Protein AF-A0A526PPH7-F1 (afdb_monomer_lite)

Sequence (96 aa):
ILATLTGEWDRRSVILWTLVFFVLGNVVAALSSSFELLLIARMIMALSSGLFAATAQGTAVALVDDHHRARAIAVVVGGTTVAVAVGAPLGALVAA

Radius of gyration: 16.82 Å; chains: 1; bounding box: 35×42×42 Å

pLDDT: mean 85.4, std 13.24, range [36.97, 95.44]

Secondary structure (DSSP, 8-state):
-HHHHSS-S-HHHHHHHHHHHHHHHHHHHHT--SHHHHHHHHHHHHHHHHHHHHHHHHHHHHTS-GGGHHHHHHHHHHHHHHHHHHHHHHHHHHH-

Structure (mmCIF, N/CA/C/O backbone):
data_AF-A0A526PPH7-F1
#
_entry.id   AF-A0A526PPH7-F1
#
loop_
_atom_site.group_PDB
_atom_site.id
_atom_site.type_symbol
_atom_site.label_atom_id
_atom_site.label_alt_id
_atom_site.label_comp_id
_atom_site.label_asym_id
_atom_site.label_entity_id
_atom_site.label_seq_id
_atom_site.pdbx_PDB_ins_code
_atom_site.Cartn_x
_atom_site.Cartn_y
_atom_site.Cartn_z
_atom_site.occupancy
_atom_site.B_iso_or_equiv
_atom_site.auth_seq_id
_atom_site.auth_comp_id
_atom_site.auth_asym_id
_atom_site.auth_atom_id
_atom_site.pdbx_PDB_model_num
ATOM 1 N N . ILE A 1 1 ? -13.440 25.769 15.609 1.00 49.66 1 ILE A N 1
ATOM 2 C CA . ILE A 1 1 ? -12.408 26.553 14.887 1.00 49.66 1 ILE A CA 1
ATOM 3 C C . ILE A 1 1 ? -11.080 25.794 14.819 1.00 49.66 1 ILE A C 1
ATOM 5 O O . ILE A 1 1 ? -10.638 25.528 13.716 1.00 49.66 1 ILE A O 1
ATOM 9 N N . LEU A 1 2 ? -10.497 25.325 15.935 1.00 36.97 2 LEU A N 1
ATOM 10 C CA . LEU A 1 2 ? -9.312 24.446 15.874 1.00 36.97 2 LEU A CA 1
ATOM 11 C C . LEU A 1 2 ? -9.624 23.055 15.279 1.00 36.97 2 LEU A C 1
ATOM 13 O O . LEU A 1 2 ? -8.955 22.658 14.344 1.00 36.97 2 LEU A O 1
ATOM 17 N N . ALA A 1 3 ? -10.693 22.346 15.654 1.00 45.56 3 ALA A N 1
ATOM 18 C CA . ALA A 1 3 ? -11.034 21.062 14.999 1.00 45.56 3 ALA A CA 1
ATOM 19 C C . ALA A 1 3 ? -11.384 21.182 13.494 1.00 45.56 3 ALA A C 1
ATOM 21 O O . ALA A 1 3 ? -11.243 20.224 12.746 1.00 45.56 3 ALA A O 1
ATOM 22 N N . THR A 1 4 ? -11.808 22.369 13.052 1.00 53.59 4 THR A N 1
ATOM 23 C CA . THR A 1 4 ? -12.167 22.669 11.656 1.00 53.59 4 THR A CA 1
ATOM 24 C C . THR A 1 4 ? -10.998 23.206 10.826 1.00 53.59 4 THR A C 1
ATOM 26 O O . THR A 1 4 ? -11.092 23.163 9.615 1.00 53.59 4 THR A O 1
ATOM 29 N N . LEU A 1 5 ? -9.921 23.701 11.457 1.00 47.00 5 LEU A N 1
ATOM 30 C CA . LEU A 1 5 ? -8.688 24.170 10.792 1.00 47.00 5 LEU A CA 1
ATOM 31 C C . LEU A 1 5 ? -7.500 23.206 10.972 1.00 47.00 5 LEU A C 1
ATOM 33 O O . LEU A 1 5 ? -6.519 23.282 10.245 1.00 47.00 5 LEU A O 1
ATOM 37 N N . THR A 1 6 ? -7.561 22.304 11.957 1.00 45.66 6 THR A N 1
ATOM 38 C CA . THR A 1 6 ? -6.479 21.352 12.296 1.00 45.66 6 THR A CA 1
ATOM 39 C C . THR A 1 6 ? -6.805 19.919 11.846 1.00 45.66 6 THR A C 1
ATOM 41 O O . THR A 1 6 ? -6.043 18.998 12.123 1.00 45.66 6 THR A O 1
ATOM 44 N N . GLY A 1 7 ? -7.939 19.712 11.166 1.00 47.22 7 GLY A N 1
ATOM 45 C CA . GLY A 1 7 ? -8.388 18.406 10.663 1.00 47.22 7 GLY A CA 1
ATOM 46 C C . GLY A 1 7 ? -7.869 18.035 9.266 1.00 47.22 7 GLY A C 1
ATOM 47 O O . GLY A 1 7 ? -8.162 16.945 8.787 1.00 47.22 7 GLY A O 1
ATOM 48 N N . GLU A 1 8 ? -7.112 18.922 8.610 1.00 50.78 8 GLU A N 1
ATOM 49 C CA . GLU A 1 8 ? -6.904 18.917 7.151 1.00 50.78 8 GLU A CA 1
ATOM 50 C C . GLU A 1 8 ? -5.528 18.436 6.667 1.00 50.78 8 GLU A C 1
ATOM 52 O O . GLU A 1 8 ? -5.234 18.515 5.476 1.00 50.78 8 GLU A O 1
ATOM 57 N N . TRP A 1 9 ? -4.700 17.823 7.518 1.00 51.84 9 TRP A N 1
ATOM 58 C CA . TRP A 1 9 ? -3.828 16.766 6.985 1.00 51.84 9 TRP A CA 1
ATOM 59 C C . TRP A 1 9 ? -4.672 15.505 6.903 1.00 51.84 9 TRP A C 1
ATOM 61 O O . TRP A 1 9 ? -4.579 14.601 7.733 1.00 51.84 9 TRP A O 1
ATOM 71 N N . ASP A 1 10 ? -5.586 15.534 5.933 1.00 67.25 10 ASP A N 1
ATOM 72 C CA . ASP A 1 10 ? -6.562 14.495 5.670 1.00 67.25 10 ASP A CA 1
ATOM 73 C C . ASP A 1 10 ? -5.781 13.182 5.577 1.00 67.25 10 ASP A C 1
ATOM 75 O O . ASP A 1 10 ? -4.936 13.002 4.697 1.00 67.25 10 ASP A O 1
ATOM 79 N N . ARG A 1 11 ? -5.956 12.281 6.549 1.00 69.25 11 ARG A N 1
ATOM 80 C CA . ARG A 1 11 ? -5.206 11.010 6.607 1.00 69.25 11 ARG A CA 1
ATOM 81 C C . ARG A 1 11 ? -5.345 10.252 5.287 1.00 69.25 11 ARG A C 1
ATOM 83 O O . ARG A 1 11 ? -4.424 9.564 4.853 1.00 69.25 11 ARG A O 1
ATOM 90 N N . ARG A 1 12 ? -6.473 10.476 4.611 1.00 73.44 12 ARG A N 1
ATOM 91 C CA . ARG A 1 12 ? -6.751 10.073 3.241 1.00 73.44 12 ARG A CA 1
ATOM 92 C C . ARG A 1 12 ? -5.751 10.641 2.232 1.00 73.44 12 ARG A C 1
ATOM 94 O O . ARG A 1 12 ? -5.229 9.876 1.432 1.00 73.44 12 ARG A O 1
ATOM 101 N N . SER A 1 13 ? -5.447 11.935 2.278 1.00 80.38 13 SER A N 1
ATOM 102 C CA . SER A 1 13 ? -4.444 12.575 1.420 1.00 80.38 13 SER A CA 1
ATOM 103 C C . SER A 1 13 ? -3.052 11.993 1.636 1.00 80.38 13 SER A C 1
ATOM 105 O O . SER A 1 13 ? -2.361 11.739 0.658 1.00 80.38 13 SER A O 1
ATOM 107 N N . VAL A 1 14 ? -2.637 11.702 2.874 1.00 84.44 14 VAL A N 1
ATOM 108 C CA . VAL A 1 14 ? -1.317 11.080 3.114 1.00 84.44 14 VAL A CA 1
ATOM 109 C C . VAL A 1 14 ? -1.258 9.655 2.552 1.00 84.44 14 VAL A C 1
ATOM 111 O O . VAL A 1 14 ? -0.281 9.283 1.900 1.00 84.44 14 VAL A O 1
ATOM 114 N N . ILE A 1 15 ? -2.320 8.869 2.741 1.00 85.38 15 ILE A N 1
ATOM 115 C CA . ILE A 1 15 ? -2.441 7.525 2.155 1.00 85.38 15 ILE A CA 1
ATOM 116 C C . ILE A 1 15 ? -2.415 7.592 0.619 1.00 85.38 15 ILE A C 1
ATOM 118 O O . ILE A 1 15 ? -1.731 6.804 -0.028 1.00 85.38 15 ILE A O 1
ATOM 122 N N . LEU A 1 16 ? -3.113 8.558 0.020 1.00 88.62 16 LEU A N 1
ATOM 123 C CA . LEU A 1 16 ? -3.111 8.754 -1.430 1.00 88.62 16 LEU A CA 1
ATOM 124 C C . LEU A 1 16 ? -1.735 9.180 -1.945 1.00 88.62 16 LEU A C 1
ATOM 126 O O . LEU A 1 16 ? -1.250 8.601 -2.911 1.00 88.62 16 LEU A O 1
ATOM 130 N N . TRP A 1 17 ? -1.078 10.140 -1.291 1.00 90.06 17 TRP A N 1
ATOM 131 C CA . TRP A 1 17 ? 0.259 10.583 -1.683 1.00 90.06 17 TRP A CA 1
ATOM 132 C C . TRP A 1 17 ? 1.275 9.451 -1.594 1.00 90.06 17 TRP A C 1
ATOM 134 O O . TRP A 1 17 ? 2.023 9.233 -2.542 1.00 90.06 17 TRP A O 1
ATOM 144 N N . THR A 1 18 ? 1.276 8.691 -0.500 1.00 89.31 18 THR A N 1
ATOM 145 C CA . THR A 1 18 ? 2.166 7.528 -0.357 1.00 89.31 18 THR A CA 1
ATOM 146 C C . THR A 1 18 ? 1.909 6.473 -1.423 1.00 89.31 18 THR A C 1
ATOM 148 O O . THR A 1 18 ? 2.866 5.938 -1.978 1.00 89.31 18 THR A O 1
ATOM 151 N N . LEU A 1 19 ? 0.649 6.224 -1.786 1.00 90.69 19 LEU A N 1
ATOM 152 C CA . LEU A 1 19 ? 0.314 5.320 -2.884 1.00 90.69 19 LEU A CA 1
ATOM 153 C C . LEU A 1 19 ? 0.821 5.849 -4.236 1.00 90.69 19 LEU A C 1
ATOM 155 O O . LEU A 1 19 ? 1.419 5.095 -5.000 1.00 90.69 19 LEU A O 1
ATOM 159 N N . VAL A 1 20 ? 0.639 7.143 -4.515 1.00 93.06 20 VAL A N 1
ATOM 160 C CA . VAL A 1 20 ? 1.128 7.790 -5.744 1.00 93.06 20 VAL A CA 1
ATOM 161 C C . VAL A 1 20 ? 2.650 7.698 -5.835 1.00 93.06 20 VAL A C 1
ATOM 163 O O . VAL A 1 20 ? 3.169 7.234 -6.849 1.00 93.06 20 VAL A O 1
ATOM 166 N N . PHE A 1 21 ? 3.377 8.068 -4.778 1.00 91.62 21 PHE A N 1
ATOM 167 C CA . PHE A 1 21 ? 4.838 7.959 -4.755 1.00 91.62 21 PHE A CA 1
ATOM 168 C C . PHE A 1 21 ? 5.314 6.511 -4.881 1.00 91.62 21 PHE A C 1
ATOM 170 O O . PHE A 1 21 ? 6.305 6.251 -5.564 1.00 91.62 21 PHE A O 1
ATOM 177 N N . PHE A 1 22 ? 4.595 5.558 -4.287 1.00 90.12 22 PHE A N 1
ATOM 178 C CA . PHE A 1 22 ? 4.912 4.143 -4.423 1.00 90.12 22 PHE A CA 1
ATOM 179 C C . PHE A 1 22 ? 4.753 3.656 -5.869 1.00 90.12 22 PHE A C 1
ATOM 181 O O . PHE A 1 22 ? 5.653 2.997 -6.395 1.00 90.12 22 PHE A O 1
ATOM 188 N N . VAL A 1 23 ? 3.652 4.011 -6.539 1.00 92.00 23 VAL A N 1
ATOM 189 C CA . VAL A 1 23 ? 3.430 3.671 -7.954 1.00 92.00 23 VAL A CA 1
ATOM 190 C C . VAL A 1 23 ? 4.485 4.330 -8.837 1.00 92.00 23 VAL A C 1
ATOM 192 O O . VAL A 1 23 ? 5.096 3.648 -9.656 1.00 92.00 23 VAL A O 1
ATOM 195 N N . LEU A 1 24 ? 4.763 5.621 -8.637 1.00 92.00 24 LEU A N 1
ATOM 196 C CA . LEU A 1 24 ? 5.804 6.330 -9.385 1.00 92.00 24 LEU A CA 1
ATOM 197 C C . LEU A 1 24 ? 7.175 5.673 -9.201 1.00 92.00 24 LEU A C 1
ATOM 199 O O . LEU A 1 24 ? 7.874 5.447 -10.184 1.00 92.00 24 LEU A O 1
ATOM 203 N N . GLY A 1 25 ? 7.539 5.299 -7.973 1.00 89.94 25 GLY A N 1
ATOM 204 C CA . GLY A 1 25 ? 8.778 4.575 -7.697 1.00 89.94 25 GLY A CA 1
ATOM 205 C C . GLY A 1 25 ? 8.859 3.236 -8.439 1.00 89.94 25 GLY A C 1
ATOM 206 O O . GLY A 1 25 ? 9.902 2.922 -9.009 1.00 89.94 25 GLY A O 1
ATOM 207 N N . ASN A 1 26 ? 7.760 2.480 -8.509 1.00 90.31 26 ASN A N 1
ATOM 208 C CA . ASN A 1 26 ? 7.711 1.228 -9.272 1.00 90.31 26 ASN A CA 1
ATOM 209 C C . ASN A 1 26 ? 7.827 1.461 -10.787 1.00 90.31 26 ASN A C 1
ATOM 211 O O . ASN A 1 26 ? 8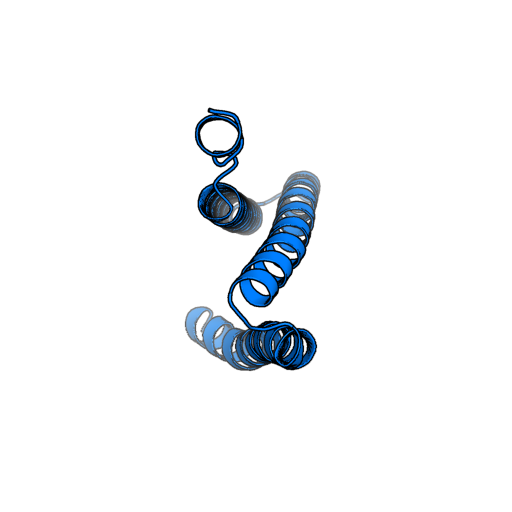.532 0.712 -11.455 1.00 90.31 26 ASN A O 1
ATOM 215 N N . VAL A 1 27 ? 7.198 2.507 -11.331 1.00 91.81 27 VAL A N 1
ATOM 216 C CA . VAL A 1 27 ? 7.319 2.870 -12.757 1.00 91.81 27 VAL A CA 1
ATOM 217 C C . VAL A 1 27 ? 8.753 3.276 -13.097 1.00 91.81 27 VAL A C 1
ATOM 219 O O . VAL A 1 27 ? 9.305 2.809 -14.091 1.00 91.81 27 VAL A O 1
ATOM 222 N N . VAL A 1 28 ? 9.387 4.095 -12.252 1.00 90.00 28 VAL A N 1
ATOM 223 C CA . VAL A 1 28 ? 10.796 4.476 -12.426 1.00 90.00 28 VAL A CA 1
ATOM 224 C C . VAL A 1 28 ? 11.697 3.245 -12.349 1.00 90.00 28 VAL A C 1
ATOM 226 O O . VAL A 1 28 ? 12.597 3.109 -13.170 1.00 90.00 28 VAL A O 1
ATOM 229 N N . ALA A 1 29 ? 11.442 2.322 -11.416 1.00 89.00 29 ALA A N 1
ATOM 230 C CA . ALA A 1 29 ? 12.186 1.067 -11.330 1.00 89.00 29 ALA A CA 1
ATOM 231 C C . ALA A 1 29 ? 11.990 0.188 -12.578 1.00 89.00 29 ALA A C 1
ATOM 233 O O . ALA A 1 29 ? 12.966 -0.361 -13.086 1.00 89.00 29 ALA A O 1
ATOM 234 N N . ALA A 1 30 ? 10.769 0.102 -13.111 1.00 88.19 30 ALA A N 1
ATOM 235 C CA . ALA A 1 30 ? 10.463 -0.670 -14.316 1.00 88.19 30 ALA A CA 1
ATOM 236 C C . ALA A 1 30 ? 11.149 -0.108 -15.573 1.00 88.19 30 ALA A C 1
ATOM 238 O O . ALA A 1 30 ? 11.552 -0.870 -16.446 1.00 88.19 30 ALA A O 1
ATOM 239 N N . LEU A 1 31 ? 11.308 1.216 -15.654 1.00 89.69 31 LEU A N 1
ATOM 240 C CA . LEU A 1 31 ? 12.000 1.902 -16.751 1.00 89.69 31 LEU A CA 1
ATOM 241 C C . LEU A 1 31 ? 13.505 2.086 -16.495 1.00 89.69 31 LEU A C 1
ATOM 243 O O . LEU A 1 31 ? 14.207 2.645 -17.340 1.00 89.69 31 LEU A O 1
ATOM 247 N N . SER A 1 32 ? 14.012 1.665 -15.332 1.00 87.69 32 SER A N 1
ATOM 248 C CA . SER A 1 32 ? 15.409 1.893 -14.968 1.00 87.69 32 SER A CA 1
ATOM 249 C C . SER A 1 32 ? 16.345 0.999 -15.779 1.00 87.69 32 SER A C 1
ATOM 251 O O . SER A 1 32 ? 16.216 -0.221 -15.810 1.00 87.69 32 SER A O 1
ATOM 253 N N . SER A 1 33 ? 17.325 1.629 -16.421 1.00 84.56 33 SER A N 1
ATOM 254 C CA . SER A 1 33 ? 18.425 0.969 -17.131 1.00 84.56 33 SER A CA 1
ATOM 255 C C . SER A 1 33 ? 19.772 1.145 -16.419 1.00 84.56 33 SER A C 1
ATOM 257 O O . SER A 1 33 ? 20.767 0.546 -16.822 1.00 84.56 33 SER A O 1
ATOM 259 N N . SER A 1 34 ? 19.810 1.945 -15.345 1.00 90.44 34 SER A N 1
ATOM 260 C CA . SER A 1 34 ? 21.004 2.233 -14.551 1.00 90.44 34 SER A CA 1
ATOM 261 C C . SER A 1 34 ? 20.775 1.992 -13.056 1.00 90.44 34 SER A C 1
ATOM 263 O O . SER A 1 34 ? 19.687 2.208 -12.515 1.00 90.44 34 SER A O 1
ATOM 265 N N . PHE A 1 35 ? 21.835 1.551 -12.373 1.00 89.88 35 PHE A N 1
ATOM 266 C CA . PHE A 1 35 ? 21.803 1.212 -10.948 1.00 89.88 35 PHE A CA 1
ATOM 267 C C . PHE A 1 35 ? 21.452 2.411 -10.055 1.00 89.88 35 PHE A C 1
ATOM 269 O O . PHE A 1 35 ? 20.690 2.269 -9.101 1.00 89.88 35 PHE A O 1
ATOM 276 N N . GLU A 1 36 ? 21.954 3.603 -10.388 1.00 90.31 36 GLU A N 1
ATOM 277 C CA . GLU A 1 36 ? 21.664 4.835 -9.644 1.00 90.31 36 GLU A CA 1
ATOM 278 C C . GLU A 1 36 ? 20.170 5.178 -9.667 1.00 90.31 36 GLU A C 1
ATOM 280 O O . GLU A 1 36 ? 19.585 5.499 -8.630 1.00 90.31 36 GLU A O 1
ATOM 285 N N . LEU A 1 37 ? 19.524 5.040 -10.830 1.00 88.69 37 LEU A N 1
ATOM 286 C CA . LEU A 1 37 ? 18.096 5.316 -10.978 1.00 88.69 37 LEU A CA 1
ATOM 287 C C . LEU A 1 37 ? 17.254 4.313 -10.177 1.00 88.69 37 LEU A C 1
ATOM 289 O O . LEU A 1 37 ? 16.295 4.695 -9.503 1.00 88.69 37 LEU A O 1
ATOM 293 N N . LEU A 1 38 ? 17.652 3.038 -10.195 1.00 91.81 38 LEU A N 1
ATOM 294 C CA . LEU A 1 38 ? 17.011 1.983 -9.412 1.00 91.81 38 LEU A CA 1
ATOM 295 C C . LEU A 1 38 ? 17.157 2.222 -7.899 1.00 91.81 38 LEU A C 1
ATOM 297 O O . LEU A 1 38 ? 16.206 1.997 -7.145 1.00 91.81 38 LEU A O 1
ATOM 301 N N . LEU A 1 39 ? 18.318 2.708 -7.448 1.00 94.06 39 LEU A N 1
ATOM 302 C CA . LEU A 1 39 ? 18.550 3.074 -6.048 1.00 94.06 39 LEU A CA 1
ATOM 303 C C . LEU A 1 39 ? 17.644 4.223 -5.599 1.00 94.06 39 LEU A C 1
ATOM 305 O O . LEU A 1 39 ? 17.011 4.126 -4.545 1.00 94.06 39 LEU A O 1
ATOM 309 N N . ILE A 1 40 ? 17.533 5.283 -6.403 1.00 91.00 40 ILE A N 1
ATOM 310 C CA . ILE A 1 40 ? 16.643 6.415 -6.105 1.00 91.00 40 ILE A CA 1
ATOM 311 C C . ILE A 1 40 ? 15.188 5.937 -6.034 1.00 91.00 40 ILE A C 1
ATOM 313 O O . ILE A 1 40 ? 14.482 6.238 -5.068 1.00 91.00 40 ILE A O 1
ATOM 317 N N . ALA A 1 41 ? 14.756 5.125 -7.002 1.00 92.19 41 ALA A N 1
ATOM 318 C CA . ALA A 1 41 ? 13.422 4.535 -7.007 1.00 92.19 41 ALA A CA 1
ATOM 319 C C . ALA A 1 41 ? 13.158 3.704 -5.738 1.00 92.19 41 ALA A C 1
ATOM 321 O O . ALA A 1 41 ? 12.096 3.819 -5.122 1.00 92.19 41 ALA A O 1
ATOM 322 N N . ARG A 1 42 ? 14.144 2.913 -5.293 1.00 92.00 42 ARG A N 1
ATOM 323 C CA . ARG A 1 42 ? 14.073 2.136 -4.046 1.00 92.00 42 ARG A CA 1
ATOM 324 C C . ARG A 1 42 ? 13.939 3.008 -2.810 1.00 92.00 42 ARG A C 1
ATOM 326 O O . ARG A 1 42 ? 13.141 2.660 -1.942 1.00 92.00 42 ARG A O 1
ATOM 333 N N . MET A 1 43 ? 14.652 4.129 -2.736 1.00 93.12 43 MET A N 1
ATOM 334 C CA . MET A 1 43 ? 14.500 5.060 -1.615 1.00 93.12 43 MET A CA 1
ATOM 335 C C . MET A 1 43 ? 13.087 5.647 -1.564 1.00 93.12 43 MET A C 1
ATOM 337 O O . MET A 1 43 ? 12.463 5.638 -0.504 1.00 93.12 43 MET A O 1
ATOM 341 N N . ILE A 1 44 ? 12.543 6.071 -2.709 1.00 91.50 44 ILE A N 1
ATOM 342 C CA . ILE A 1 44 ? 11.174 6.604 -2.794 1.00 91.50 44 ILE A CA 1
ATOM 343 C C . ILE A 1 44 ? 10.155 5.544 -2.360 1.00 91.50 44 ILE A C 1
ATOM 345 O O . ILE A 1 44 ? 9.280 5.823 -1.535 1.00 91.50 44 ILE A O 1
ATOM 349 N N . MET A 1 45 ? 10.283 4.314 -2.866 1.00 92.19 45 MET A N 1
ATOM 350 C CA . MET A 1 45 ? 9.392 3.208 -2.505 1.00 92.19 45 MET A CA 1
ATOM 351 C C . MET A 1 45 ? 9.479 2.863 -1.013 1.00 92.19 45 MET A C 1
ATOM 353 O O . MET A 1 45 ? 8.443 2.691 -0.369 1.00 92.19 45 MET A O 1
ATOM 357 N N . ALA A 1 46 ? 10.689 2.804 -0.448 1.00 92.25 46 ALA A N 1
ATOM 358 C CA . ALA A 1 46 ? 10.904 2.502 0.965 1.00 92.25 46 ALA A CA 1
ATOM 359 C C . ALA A 1 46 ? 10.246 3.554 1.869 1.00 92.25 46 ALA A C 1
ATOM 361 O O . ALA A 1 46 ? 9.453 3.197 2.744 1.00 92.25 46 ALA A O 1
ATOM 362 N N . LEU A 1 47 ? 10.492 4.841 1.601 1.00 92.38 47 LEU A N 1
ATOM 363 C CA . LEU A 1 47 ? 9.892 5.951 2.348 1.00 92.38 47 LEU A CA 1
ATOM 364 C C . LEU A 1 47 ? 8.361 5.934 2.261 1.00 92.38 47 LEU A C 1
ATOM 366 O O . LEU A 1 47 ? 7.675 6.040 3.279 1.00 92.38 47 LEU A O 1
ATOM 370 N N . SER A 1 48 ? 7.829 5.733 1.054 1.00 91.25 48 SER A N 1
ATOM 371 C CA . SER A 1 48 ? 6.383 5.682 0.808 1.00 91.25 48 SER A CA 1
ATOM 372 C C . SER A 1 48 ? 5.720 4.530 1.559 1.00 91.25 48 SER A C 1
ATOM 374 O O . SER A 1 48 ? 4.686 4.725 2.195 1.00 91.25 48 SER A O 1
ATOM 376 N N . SER A 1 49 ? 6.339 3.345 1.541 1.00 89.12 49 SER A N 1
ATOM 377 C CA . SER A 1 49 ? 5.815 2.160 2.228 1.00 89.12 49 SER A CA 1
ATOM 378 C C . SER A 1 49 ? 5.783 2.326 3.752 1.00 89.12 49 SER A C 1
ATOM 380 O O . SER A 1 49 ? 4.798 1.948 4.387 1.00 89.12 49 SER A O 1
ATOM 382 N N . GLY A 1 50 ? 6.809 2.954 4.340 1.00 88.62 50 GLY A N 1
ATOM 383 C CA . GLY A 1 50 ? 6.862 3.219 5.779 1.00 88.62 50 GLY A CA 1
ATOM 384 C C . GLY A 1 50 ? 5.790 4.215 6.223 1.00 88.62 50 GLY A C 1
ATOM 385 O O . GLY A 1 50 ? 5.077 3.969 7.199 1.00 88.62 50 GLY A O 1
ATOM 386 N N . LEU A 1 51 ? 5.622 5.307 5.471 1.00 89.06 51 LEU A N 1
ATOM 387 C CA . LEU A 1 51 ? 4.603 6.315 5.766 1.00 89.06 51 LEU A CA 1
ATOM 388 C C . LEU A 1 51 ? 3.182 5.762 5.572 1.00 89.06 51 LEU A C 1
ATOM 390 O O . LEU A 1 51 ? 2.301 6.032 6.393 1.00 89.06 51 LEU A O 1
ATOM 394 N N . PHE A 1 52 ? 2.967 4.933 4.546 1.00 88.50 52 PHE A N 1
ATOM 395 C CA . PHE A 1 52 ? 1.706 4.219 4.346 1.00 88.50 52 PHE A CA 1
ATOM 396 C C . 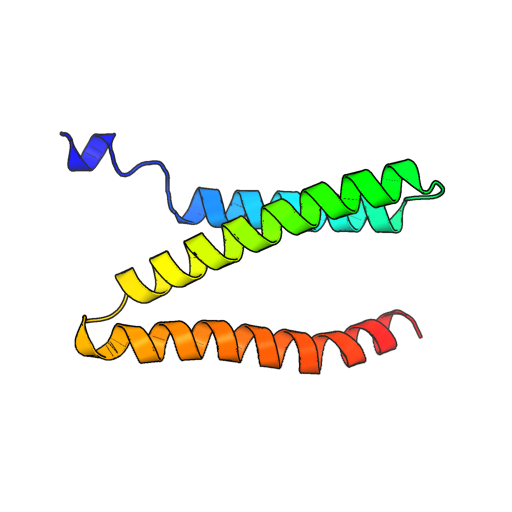PHE A 1 52 ? 1.397 3.295 5.527 1.00 88.50 52 PHE A C 1
ATOM 398 O O . PHE A 1 52 ? 0.307 3.368 6.082 1.00 88.50 52 PHE A O 1
ATOM 405 N N . ALA A 1 53 ? 2.350 2.466 5.966 1.00 88.00 53 ALA A N 1
ATOM 406 C CA . ALA A 1 53 ? 2.126 1.531 7.069 1.00 88.00 53 ALA A CA 1
ATOM 407 C C . ALA A 1 53 ? 1.750 2.257 8.374 1.00 88.00 53 ALA A C 1
ATOM 409 O O . ALA A 1 53 ? 0.758 1.899 9.013 1.00 88.00 53 ALA A O 1
ATOM 410 N N . ALA A 1 54 ? 2.485 3.316 8.730 1.00 86.81 54 ALA A N 1
ATOM 411 C CA . ALA A 1 54 ? 2.212 4.106 9.930 1.00 86.81 54 ALA A CA 1
ATOM 412 C C . ALA A 1 54 ? 0.831 4.785 9.880 1.00 86.81 54 ALA A C 1
ATOM 414 O O . ALA A 1 54 ? 0.062 4.726 10.844 1.00 86.81 54 ALA A O 1
ATOM 415 N N . THR A 1 55 ? 0.483 5.402 8.746 1.00 87.69 55 THR A N 1
ATOM 416 C CA . THR A 1 55 ? -0.808 6.091 8.584 1.00 87.69 55 THR A CA 1
ATOM 417 C C . THR A 1 55 ? -1.987 5.133 8.455 1.00 87.69 55 THR A C 1
ATOM 419 O O . THR A 1 55 ? -3.042 5.402 9.031 1.00 87.69 55 THR A O 1
ATOM 422 N N . ALA A 1 56 ? -1.822 4.000 7.773 1.00 86.75 56 ALA A N 1
ATOM 423 C CA . ALA A 1 56 ? -2.848 2.971 7.643 1.00 86.75 56 ALA A CA 1
ATOM 424 C C . ALA A 1 56 ? -3.168 2.330 8.999 1.00 86.75 56 ALA A C 1
ATOM 426 O O . ALA A 1 56 ? -4.337 2.263 9.378 1.00 86.75 56 ALA A O 1
ATOM 427 N N . GLN A 1 57 ? -2.148 1.932 9.770 1.00 88.12 57 GLN A N 1
ATOM 428 C CA . GLN A 1 57 ? -2.353 1.385 11.115 1.00 88.12 57 GLN A CA 1
ATOM 429 C C . GLN A 1 57 ? -2.982 2.418 12.053 1.00 88.12 57 GLN A C 1
ATOM 431 O O . GLN A 1 57 ? -3.963 2.111 12.730 1.00 88.12 57 GLN A O 1
ATOM 436 N N . GLY A 1 58 ? -2.479 3.658 12.051 1.00 86.75 58 GLY A N 1
ATOM 437 C CA . GLY A 1 58 ? -3.049 4.742 12.854 1.00 86.75 58 GLY A CA 1
ATOM 438 C C . GLY A 1 58 ? -4.504 5.060 12.489 1.00 86.75 58 GLY A C 1
ATOM 439 O O . GLY A 1 58 ? -5.320 5.330 13.370 1.00 86.75 58 GLY A O 1
ATOM 440 N N . THR A 1 59 ? -4.856 4.977 11.204 1.00 87.31 59 THR A N 1
ATOM 441 C CA . THR A 1 59 ? -6.233 5.182 10.729 1.00 87.31 59 THR A CA 1
ATOM 442 C C . THR A 1 59 ? -7.140 4.017 11.114 1.00 87.31 59 THR A C 1
ATOM 444 O O . THR A 1 59 ? -8.236 4.257 11.611 1.00 87.31 59 THR A O 1
ATOM 447 N N . ALA A 1 60 ? -6.683 2.771 10.963 1.00 87.62 60 ALA A N 1
ATOM 448 C CA . ALA A 1 60 ? -7.443 1.585 11.357 1.00 87.62 60 ALA A CA 1
ATOM 449 C C . ALA A 1 60 ? -7.736 1.566 12.865 1.00 87.62 60 ALA A C 1
ATOM 451 O O . ALA A 1 60 ? -8.858 1.288 13.276 1.00 87.62 60 ALA A O 1
ATOM 452 N N . VAL A 1 61 ? -6.744 1.923 13.686 1.00 90.81 61 VAL A N 1
ATOM 453 C CA . VAL A 1 61 ? -6.886 2.040 15.145 1.00 90.81 61 VAL A CA 1
ATOM 454 C C . VAL A 1 61 ? -7.852 3.158 15.538 1.00 90.81 61 VAL A C 1
ATOM 456 O O . VAL A 1 61 ? -8.572 3.013 16.517 1.00 90.81 61 VAL A O 1
ATOM 459 N N . ALA A 1 62 ? -7.898 4.256 14.782 1.00 87.44 62 ALA A N 1
ATOM 460 C CA . ALA A 1 62 ? -8.820 5.360 15.046 1.00 87.44 62 ALA A CA 1
ATOM 461 C C . ALA A 1 62 ? -10.278 5.069 14.647 1.00 87.44 62 ALA A C 1
ATOM 463 O O . ALA A 1 62 ? -11.161 5.833 15.024 1.00 87.44 62 ALA A O 1
ATOM 464 N N . LEU A 1 63 ? -10.525 4.007 13.872 1.00 87.19 63 LEU A N 1
ATOM 465 C CA . LEU A 1 63 ? -11.858 3.616 13.401 1.00 87.19 63 LEU A CA 1
ATOM 466 C C . LEU A 1 63 ? -12.547 2.583 14.305 1.00 87.19 63 LEU A C 1
ATOM 468 O O . LEU A 1 63 ? -13.701 2.242 14.060 1.00 87.19 63 LEU A O 1
ATOM 472 N N . VAL A 1 64 ? -11.839 2.052 15.303 1.00 89.31 64 VAL A N 1
ATOM 473 C CA . VAL A 1 64 ? -12.323 0.991 16.194 1.00 89.31 64 VAL A CA 1
ATOM 474 C C . VAL A 1 64 ? -12.276 1.436 17.652 1.00 89.31 64 VAL A C 1
ATOM 476 O O . VAL A 1 64 ? -11.470 2.289 18.020 1.00 89.31 64 VAL A O 1
ATOM 479 N N . ASP A 1 65 ? -13.096 0.816 18.499 1.00 90.56 65 ASP A N 1
ATOM 480 C CA . ASP A 1 65 ? -13.047 1.049 19.945 1.00 90.56 65 ASP A CA 1
ATOM 481 C C . ASP A 1 65 ? -11.718 0.582 20.559 1.00 90.56 65 ASP A C 1
ATOM 483 O O . ASP A 1 65 ? -11.059 -0.333 20.051 1.00 90.56 65 ASP A O 1
ATOM 487 N N . ASP A 1 66 ? -11.354 1.147 21.713 1.00 86.31 66 ASP A N 1
ATOM 488 C CA . ASP A 1 66 ? -10.074 0.888 22.392 1.00 86.31 66 ASP A CA 1
ATOM 489 C C . ASP A 1 66 ? -9.796 -0.596 22.663 1.00 86.31 66 ASP A C 1
ATOM 491 O O . ASP A 1 66 ? -8.656 -1.050 22.541 1.00 86.31 66 ASP A O 1
ATOM 495 N N . HIS A 1 67 ? -10.838 -1.380 22.944 1.00 90.88 67 HIS A N 1
ATOM 496 C CA . HIS A 1 67 ? -10.725 -2.824 23.153 1.00 90.88 67 HIS A CA 1
ATOM 497 C C . HIS A 1 67 ? -10.296 -3.593 21.886 1.00 90.88 67 HIS A C 1
ATOM 499 O O . HIS A 1 67 ? -9.713 -4.674 21.972 1.00 90.88 67 HIS A O 1
ATOM 505 N N . HIS A 1 68 ? -10.535 -3.034 20.697 1.00 92.69 68 HIS A N 1
ATOM 506 C CA . HIS A 1 68 ? -10.337 -3.703 19.410 1.00 92.69 68 HIS A CA 1
ATOM 507 C C . HIS A 1 68 ? -9.072 -3.258 18.661 1.00 92.69 68 HIS A C 1
ATOM 509 O O . HIS A 1 68 ? -8.793 -3.776 17.577 1.00 92.69 68 HIS A O 1
ATOM 515 N N . ARG A 1 69 ? -8.260 -2.351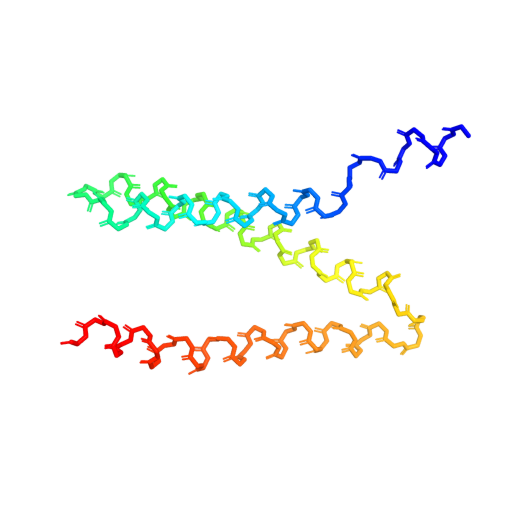 19.223 1.00 91.00 69 ARG A N 1
ATOM 516 C CA . ARG A 1 69 ? -7.067 -1.796 18.550 1.00 91.00 69 ARG A CA 1
ATOM 517 C C . ARG A 1 69 ? -6.065 -2.866 18.112 1.00 91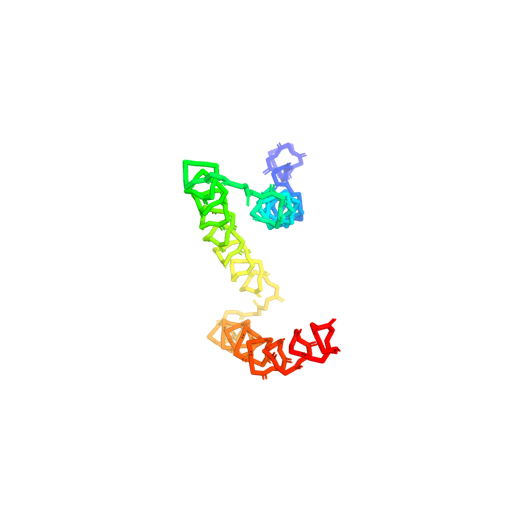.00 69 ARG A C 1
ATOM 519 O O . ARG A 1 69 ? -5.591 -2.838 16.979 1.00 91.00 69 ARG A O 1
ATOM 526 N N . ALA A 1 70 ? -5.790 -3.845 18.977 1.00 91.75 70 ALA A N 1
ATOM 527 C CA . ALA A 1 70 ? -4.895 -4.959 18.654 1.00 91.75 70 ALA A CA 1
ATOM 528 C C . ALA A 1 70 ? -5.423 -5.789 17.470 1.00 91.75 70 ALA A C 1
ATOM 530 O O . ALA A 1 70 ? -4.661 -6.165 16.579 1.00 91.75 70 ALA A O 1
ATOM 531 N N . ARG A 1 71 ? -6.743 -6.010 17.414 1.00 92.25 71 ARG A N 1
ATOM 532 C CA . ARG A 1 71 ? -7.401 -6.718 16.310 1.00 92.25 71 ARG A CA 1
ATOM 533 C C . ARG A 1 71 ? -7.339 -5.914 15.012 1.00 92.25 71 ARG A C 1
ATOM 535 O O . ARG A 1 71 ? -7.071 -6.498 13.970 1.00 92.25 71 ARG A O 1
ATOM 542 N N . ALA A 1 72 ? -7.528 -4.596 15.065 1.00 92.44 72 ALA A N 1
ATOM 543 C CA . ALA A 1 72 ? -7.405 -3.736 13.888 1.00 92.44 72 ALA A CA 1
ATOM 544 C C . ALA A 1 72 ? -5.991 -3.786 13.286 1.00 92.44 72 ALA A C 1
ATOM 546 O O . ALA A 1 72 ? -5.845 -3.974 12.079 1.00 92.44 72 ALA A O 1
ATOM 547 N N . ILE A 1 73 ? -4.950 -3.710 14.121 1.00 92.19 73 ILE A N 1
ATOM 548 C CA . ILE A 1 73 ? -3.557 -3.855 13.666 1.00 92.19 73 ILE A CA 1
ATOM 549 C C . ILE A 1 73 ? -3.332 -5.244 13.055 1.00 92.19 73 ILE A C 1
ATOM 551 O O . ILE A 1 73 ? -2.759 -5.346 11.969 1.00 92.19 73 ILE A O 1
ATOM 555 N N . ALA A 1 74 ? -3.822 -6.302 13.709 1.00 93.88 74 ALA A N 1
ATOM 556 C CA . ALA A 1 74 ? -3.706 -7.668 13.204 1.00 93.88 74 ALA A CA 1
ATOM 557 C C . ALA A 1 74 ? -4.382 -7.844 11.834 1.00 93.88 74 ALA A C 1
ATOM 559 O O . ALA A 1 74 ? -3.830 -8.518 10.970 1.00 93.88 74 ALA A O 1
ATOM 560 N N . VAL A 1 75 ? -5.532 -7.200 11.603 1.00 94.56 75 VAL A N 1
ATOM 561 C CA . VAL A 1 75 ? -6.213 -7.212 10.299 1.00 94.56 75 VAL A CA 1
ATOM 562 C C . VAL A 1 75 ? -5.376 -6.509 9.230 1.00 94.56 75 VAL A C 1
ATOM 564 O O . VAL A 1 75 ? -5.211 -7.063 8.146 1.00 94.56 75 VAL A O 1
ATOM 567 N N . VAL A 1 76 ? -4.803 -5.335 9.523 1.00 93.62 76 VAL A N 1
ATOM 568 C CA 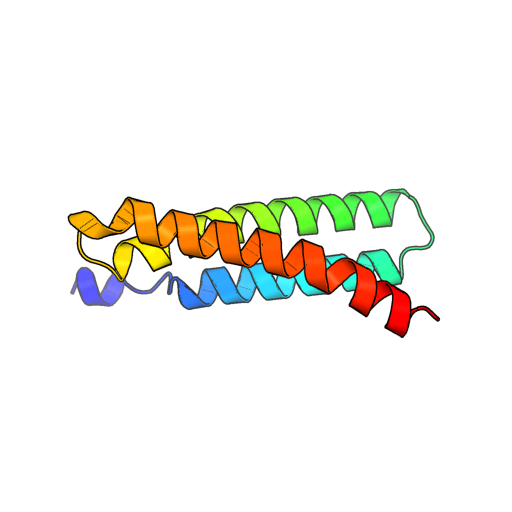. VAL A 1 76 ? -3.943 -4.613 8.564 1.00 93.62 76 VAL A CA 1
ATOM 569 C C . VAL A 1 76 ? -2.718 -5.454 8.184 1.00 93.62 76 VAL A C 1
ATOM 571 O O . VAL A 1 76 ? -2.435 -5.632 7.002 1.00 93.62 76 VAL A O 1
ATOM 574 N N . VAL A 1 77 ? -2.021 -6.031 9.167 1.00 93.38 77 VAL A N 1
ATOM 575 C CA . VAL A 1 77 ? -0.840 -6.886 8.931 1.00 93.38 77 VAL A CA 1
ATOM 576 C C . VAL A 1 77 ? -1.216 -8.195 8.227 1.00 93.38 77 VAL A C 1
ATOM 578 O O . VAL A 1 77 ? -0.506 -8.650 7.325 1.00 93.38 77 VAL A O 1
ATOM 581 N N . GLY A 1 78 ? -2.351 -8.790 8.597 1.00 94.44 78 GLY A N 1
ATOM 582 C CA . GLY A 1 78 ? -2.899 -9.967 7.927 1.00 94.44 78 GLY A CA 1
ATOM 583 C C . GLY A 1 78 ? -3.197 -9.686 6.455 1.00 94.44 78 GLY A C 1
ATOM 584 O O . GLY A 1 78 ? -2.809 -10.471 5.593 1.00 94.44 78 GLY A O 1
ATOM 585 N N . GLY A 1 79 ? -3.778 -8.520 6.155 1.00 92.31 79 GLY A N 1
ATOM 586 C CA . GLY A 1 79 ? -3.981 -8.032 4.791 1.00 92.31 79 GLY A CA 1
ATOM 587 C C . GLY A 1 79 ? -2.674 -7.932 4.004 1.00 92.31 79 GLY A C 1
ATOM 588 O O . GLY A 1 79 ? -2.599 -8.455 2.895 1.00 92.31 79 GLY A O 1
ATOM 589 N N . THR A 1 80 ? -1.619 -7.356 4.593 1.00 90.81 80 THR A N 1
ATOM 590 C CA . THR A 1 80 ? -0.280 -7.309 3.973 1.00 90.81 80 THR A CA 1
ATOM 591 C C . THR A 1 80 ? 0.256 -8.707 3.664 1.00 90.81 80 THR A C 1
ATOM 593 O O . THR A 1 80 ? 0.809 -8.938 2.592 1.00 90.81 80 THR A O 1
ATOM 596 N N . THR A 1 81 ? 0.059 -9.663 4.571 1.00 93.06 81 THR A N 1
ATOM 597 C CA . THR A 1 81 ? 0.516 -11.050 4.383 1.00 93.06 81 THR A CA 1
ATOM 598 C C . THR A 1 81 ? -0.200 -11.717 3.211 1.00 93.06 81 THR A C 1
ATOM 600 O O . THR A 1 81 ? 0.445 -12.299 2.339 1.00 93.06 81 THR A O 1
ATOM 603 N N . VAL A 1 82 ? -1.529 -11.586 3.154 1.00 95.19 82 VAL A N 1
ATOM 604 C CA . VAL A 1 82 ? -2.338 -12.102 2.040 1.00 95.19 82 VAL A CA 1
ATOM 605 C C . VAL A 1 82 ? -1.939 -11.427 0.727 1.00 95.19 82 VAL A C 1
ATOM 607 O O . VAL A 1 82 ? -1.776 -12.110 -0.282 1.00 95.19 82 VAL A O 1
ATOM 610 N N . ALA A 1 83 ? -1.715 -10.111 0.740 1.00 92.38 83 ALA A N 1
ATOM 611 C CA . ALA A 1 83 ? -1.288 -9.363 -0.437 1.00 92.38 83 ALA A CA 1
ATOM 612 C C . ALA A 1 83 ? 0.055 -9.865 -0.989 1.00 92.38 83 ALA A C 1
ATOM 614 O O . ALA A 1 83 ? 0.190 -10.004 -2.200 1.00 92.38 83 ALA A O 1
ATOM 615 N N . VAL A 1 84 ? 1.028 -10.191 -0.132 1.00 91.81 84 VAL A N 1
ATOM 616 C CA . VAL A 1 84 ? 2.316 -10.764 -0.567 1.00 91.81 84 VAL A CA 1
ATOM 617 C C . VAL A 1 84 ? 2.141 -12.189 -1.097 1.00 91.81 84 VAL A C 1
ATOM 619 O O . VAL A 1 84 ? 2.658 -12.510 -2.167 1.00 91.81 84 VAL A O 1
ATOM 622 N N . ALA A 1 85 ? 1.384 -13.029 -0.384 1.00 94.94 85 ALA A N 1
ATOM 623 C CA . ALA A 1 85 ? 1.158 -14.423 -0.763 1.00 94.94 85 ALA A CA 1
ATOM 624 C C . ALA A 1 85 ? 0.452 -14.561 -2.122 1.00 94.94 85 ALA A C 1
ATOM 626 O O . ALA A 1 85 ? 0.801 -15.436 -2.911 1.00 94.94 85 ALA A O 1
ATOM 627 N N . VAL A 1 86 ? -0.520 -13.690 -2.403 1.00 95.44 86 VAL A N 1
ATOM 628 C CA . VAL A 1 86 ? -1.278 -13.678 -3.665 1.00 95.44 86 VAL A CA 1
ATOM 629 C C . VAL A 1 86 ? -0.583 -12.832 -4.739 1.00 95.44 86 VAL A C 1
ATOM 631 O O . VAL A 1 86 ? -0.649 -13.154 -5.923 1.00 95.44 86 VAL A O 1
ATOM 634 N N . GLY A 1 87 ? 0.121 -11.771 -4.351 1.00 89.50 87 GLY A N 1
ATOM 635 C CA . GLY A 1 87 ? 0.797 -10.868 -5.280 1.00 89.50 87 GLY A CA 1
ATOM 636 C C . GLY A 1 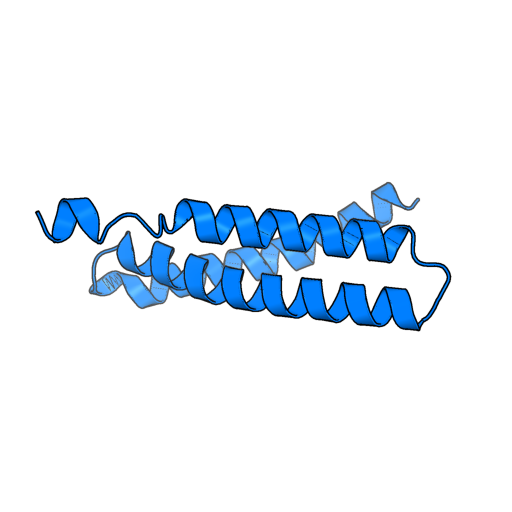87 ? 1.922 -11.542 -6.062 1.00 89.50 87 GLY A C 1
ATOM 637 O O . GLY A 1 87 ? 2.038 -11.316 -7.263 1.00 89.50 87 GLY A O 1
ATOM 638 N N . ALA A 1 88 ? 2.711 -12.408 -5.418 1.00 91.12 88 ALA A N 1
ATOM 639 C CA . ALA A 1 88 ? 3.797 -13.131 -6.081 1.00 91.12 88 ALA A CA 1
ATOM 640 C C . ALA A 1 88 ? 3.327 -14.015 -7.264 1.00 91.12 88 ALA A C 1
ATOM 642 O O . ALA A 1 88 ? 3.851 -13.833 -8.365 1.00 91.12 88 ALA A O 1
ATOM 643 N N . PRO A 1 89 ? 2.339 -14.926 -7.112 1.00 92.62 89 PRO A N 1
ATOM 644 C CA . PRO A 1 89 ? 1.857 -15.736 -8.231 1.00 92.62 89 PRO A CA 1
ATOM 645 C C . PRO A 1 89 ? 1.142 -14.906 -9.303 1.00 92.62 89 PRO A C 1
ATOM 647 O O . PRO A 1 89 ? 1.339 -15.165 -10.486 1.00 92.62 89 PRO A O 1
ATOM 650 N N . LEU A 1 90 ? 0.360 -13.885 -8.931 1.00 92.50 90 LEU A N 1
ATOM 651 C CA . LEU A 1 90 ? -0.275 -13.002 -9.918 1.00 92.50 90 LEU A CA 1
ATOM 652 C C . LEU A 1 90 ? 0.761 -12.227 -10.741 1.00 92.50 90 LEU A C 1
ATOM 654 O O . LEU A 1 90 ? 0.624 -12.127 -11.956 1.00 92.50 90 LEU A O 1
ATOM 658 N N . GLY A 1 91 ? 1.817 -11.723 -10.098 1.00 86.81 91 GLY A N 1
ATOM 659 C CA . GLY A 1 91 ? 2.924 -11.067 -10.789 1.00 86.81 91 GLY A CA 1
ATOM 660 C C . GLY A 1 91 ? 3.647 -12.013 -11.748 1.00 86.81 91 GLY A C 1
ATOM 661 O O . GLY A 1 91 ? 3.947 -11.627 -12.874 1.00 86.81 91 GLY A O 1
ATOM 662 N N . ALA A 1 92 ? 3.861 -13.266 -11.338 1.00 89.44 92 ALA A N 1
ATOM 663 C CA . ALA A 1 92 ? 4.456 -14.287 -12.196 1.00 89.44 92 ALA A CA 1
ATOM 664 C C . ALA A 1 92 ? 3.582 -14.614 -13.421 1.00 89.44 92 ALA A C 1
ATOM 666 O O . ALA A 1 92 ? 4.120 -14.769 -14.509 1.00 89.44 92 ALA A O 1
ATOM 667 N N . LEU A 1 93 ? 2.252 -14.671 -13.269 1.00 93.69 93 LEU A N 1
ATOM 668 C CA . LEU A 1 93 ? 1.322 -14.905 -14.383 1.00 93.69 93 LEU A CA 1
ATOM 669 C C . LEU A 1 93 ? 1.289 -13.752 -15.392 1.00 93.69 93 LEU A C 1
ATOM 671 O O . LEU A 1 93 ? 1.100 -14.000 -16.573 1.00 93.69 93 LEU A O 1
ATOM 675 N N . VAL A 1 94 ? 1.452 -12.506 -14.940 1.00 90.06 94 VAL A N 1
ATOM 676 C CA . VAL A 1 94 ? 1.526 -11.331 -15.831 1.00 90.06 94 VAL A CA 1
ATOM 677 C C . VAL A 1 94 ? 2.866 -11.269 -16.573 1.00 90.06 94 VAL A C 1
ATOM 679 O O . VAL A 1 94 ? 2.937 -10.704 -17.660 1.00 90.06 94 VAL A O 1
ATOM 682 N N . ALA A 1 95 ? 3.928 -11.817 -15.980 1.00 80.69 95 ALA A N 1
ATOM 683 C CA . ALA A 1 95 ? 5.258 -11.864 -16.582 1.00 80.69 95 ALA A CA 1
ATOM 684 C C . ALA A 1 95 ? 5.469 -13.051 -17.544 1.00 80.69 95 ALA A C 1
ATOM 686 O O . ALA A 1 95 ? 6.466 -13.050 -18.268 1.00 80.69 95 ALA A O 1
ATOM 687 N N . ALA A 1 96 ? 4.586 -14.054 -17.511 1.00 66.56 96 ALA A N 1
ATOM 688 C CA . ALA A 1 96 ? 4.599 -15.229 -18.385 1.00 66.56 96 ALA A CA 1
ATOM 689 C C . ALA A 1 96 ? 3.933 -14.940 -19.737 1.00 66.56 96 ALA A C 1
ATOM 691 O O . ALA A 1 96 ? 4.439 -15.477 -20.748 1.00 66.56 96 ALA A O 1
#

Foldseek 3Di:
DCCVVVCPVPLVVLLVVLVVLLVVLVVQCVVDPDPVSVVVSVVSNVVSVVSNLVSCLVVQLVVDDPVCSVVSNVVVVVVVVVCVVVVVVVVVVVVD